Protein AF-A0A059F416-F1 (afdb_monomer_lite)

Foldseek 3Di:
DDDDDDCVPDCQRPPPRHGVVVVVVLVVVLVVQVVVVPPPDPVCSVVSVVVSCLCVVCPVCSVVVVCVVVDD

pLDDT: mean 84.87, std 10.87, range [42.09, 96.12]

Radius of gyration: 15.37 Å; chains: 1; bounding box: 33×25×38 Å

Organism: NCBI:txid1288291

Structure (mmCIF, N/CA/C/O backbone):
data_AF-A0A059F416-F1
#
_entry.id   AF-A0A059F416-F1
#
loop_
_atom_site.group_PDB
_atom_site.id
_atom_site.type_symbol
_atom_site.label_atom_id
_atom_site.label_alt_id
_atom_site.label_comp_id
_atom_site.label_asym_id
_atom_site.label_entity_id
_atom_site.label_seq_id
_atom_site.pdbx_PDB_ins_code
_atom_site.Cartn_x
_atom_site.Cartn_y
_atom_site.Cartn_z
_atom_site.occupancy
_atom_site.B_iso_or_equiv
_atom_site.auth_seq_id
_atom_site.auth_comp_id
_atom_site.auth_asym_id
_atom_site.auth_atom_id
_atom_site.pdbx_PDB_model_num
ATOM 1 N N . MET A 1 1 ? 8.054 -16.498 -6.619 1.00 42.09 1 MET A N 1
ATOM 2 C CA . MET A 1 1 ? 8.938 -15.882 -7.635 1.00 42.09 1 MET A CA 1
ATOM 3 C C . MET A 1 1 ? 8.717 -14.375 -7.597 1.00 42.09 1 MET A C 1
ATOM 5 O O . MET A 1 1 ? 7.575 -13.966 -7.754 1.00 42.09 1 MET A O 1
ATOM 9 N N . HIS A 1 2 ? 9.746 -13.563 -7.337 1.00 57.97 2 HIS A N 1
ATOM 10 C CA . HIS A 1 2 ? 9.658 -12.101 -7.455 1.00 57.97 2 HIS A CA 1
ATOM 11 C C . HIS A 1 2 ? 10.154 -11.712 -8.852 1.00 57.97 2 HIS A C 1
ATOM 13 O O . HIS A 1 2 ? 11.296 -12.013 -9.189 1.00 57.97 2 HIS A O 1
ATOM 19 N N . HIS A 1 3 ? 9.299 -11.105 -9.677 1.00 65.12 3 HIS A N 1
ATOM 20 C CA . HIS A 1 3 ? 9.696 -10.632 -11.005 1.00 65.12 3 HIS A CA 1
ATOM 21 C C . HIS A 1 3 ? 10.339 -9.250 -10.876 1.00 65.12 3 HIS A C 1
ATOM 23 O O . HIS A 1 3 ? 9.790 -8.362 -10.226 1.00 65.12 3 HIS A O 1
ATOM 29 N N . THR A 1 4 ? 11.511 -9.073 -11.479 1.00 70.06 4 THR A N 1
ATOM 30 C CA . THR A 1 4 ? 12.211 -7.786 -11.501 1.00 70.06 4 THR A CA 1
ATOM 31 C C . THR A 1 4 ? 11.968 -7.129 -12.846 1.00 70.06 4 THR A C 1
ATOM 33 O O . THR A 1 4 ? 12.442 -7.613 -13.869 1.00 70.06 4 THR A O 1
ATOM 36 N N . ILE A 1 5 ? 11.236 -6.021 -12.833 1.00 67.88 5 ILE A N 1
ATOM 37 C CA . ILE A 1 5 ? 10.921 -5.237 -14.026 1.00 67.88 5 ILE A CA 1
ATOM 38 C C . ILE A 1 5 ? 11.894 -4.055 -14.084 1.00 67.88 5 ILE A C 1
ATOM 40 O O . ILE A 1 5 ? 12.013 -3.303 -13.117 1.00 67.88 5 ILE A O 1
ATOM 44 N N . ILE A 1 6 ? 12.607 -3.892 -15.202 1.00 69.50 6 ILE A N 1
ATOM 45 C CA . ILE A 1 6 ? 13.621 -2.840 -15.369 1.00 69.50 6 ILE A CA 1
ATOM 46 C C . ILE A 1 6 ? 13.152 -1.822 -16.417 1.00 69.50 6 ILE A C 1
ATOM 48 O O . ILE A 1 6 ? 13.269 -2.062 -17.618 1.00 69.50 6 ILE A O 1
ATOM 52 N N . HIS A 1 7 ? 12.707 -0.644 -15.960 1.00 68.00 7 HIS A N 1
ATOM 53 C CA . HIS A 1 7 ? 12.257 0.460 -16.826 1.00 68.00 7 HIS A CA 1
ATOM 54 C C . HIS A 1 7 ? 13.350 0.960 -17.788 1.00 68.00 7 HIS A C 1
ATOM 56 O O . HIS A 1 7 ? 13.057 1.429 -18.883 1.00 68.00 7 HIS A O 1
ATOM 62 N N . LYS A 1 8 ? 14.633 0.859 -17.407 1.00 75.00 8 LYS A N 1
ATOM 63 C CA . LYS A 1 8 ? 15.760 1.363 -18.218 1.00 75.00 8 LYS A CA 1
ATOM 64 C C . LYS A 1 8 ? 15.813 0.752 -19.624 1.00 75.00 8 LYS A C 1
ATOM 66 O O . LYS A 1 8 ? 16.275 1.418 -20.544 1.00 75.00 8 LYS A O 1
ATOM 71 N N . TYR A 1 9 ? 15.388 -0.501 -19.769 1.00 73.69 9 TYR A N 1
ATOM 72 C CA . TYR A 1 9 ? 15.528 -1.246 -21.020 1.00 73.69 9 TYR A CA 1
ATOM 73 C C . TYR A 1 9 ? 14.199 -1.435 -21.742 1.00 73.69 9 TYR A C 1
ATOM 75 O O . TYR A 1 9 ? 14.186 -1.439 -22.967 1.00 73.69 9 TYR A O 1
ATOM 83 N N . ASN A 1 10 ? 13.093 -1.548 -21.000 1.00 77.44 10 ASN A N 1
ATOM 84 C CA . ASN A 1 10 ? 11.785 -1.853 -21.562 1.00 77.44 10 ASN A CA 1
ATOM 85 C C . ASN A 1 10 ? 10.705 -0.968 -20.923 1.00 77.44 10 ASN A C 1
ATOM 87 O O . ASN A 1 10 ? 10.572 -0.922 -19.701 1.00 77.44 10 ASN A O 1
ATOM 91 N N . PHE A 1 11 ? 9.916 -0.280 -21.752 1.00 79.25 11 PHE A N 1
ATOM 92 C CA . PHE A 1 11 ? 8.747 0.499 -21.314 1.00 79.25 11 PHE A CA 1
ATOM 93 C C . PHE A 1 11 ? 7.542 -0.399 -20.979 1.00 79.25 11 PHE A C 1
ATOM 95 O O . PHE A 1 11 ? 6.770 -0.139 -20.056 1.00 79.25 11 PHE A O 1
ATOM 102 N N . VAL A 1 12 ? 7.418 -1.499 -21.717 1.00 84.75 12 VAL A N 1
ATOM 103 C CA . VAL A 1 12 ? 6.522 -2.619 -21.432 1.00 84.75 12 VAL A CA 1
ATOM 104 C C . VAL A 1 12 ? 7.405 -3.838 -21.258 1.00 84.75 12 VAL A C 1
ATOM 106 O O . VAL A 1 12 ? 8.229 -4.117 -22.127 1.00 84.75 12 VAL A O 1
ATOM 109 N N . ASP A 1 13 ? 7.275 -4.538 -20.137 1.00 83.12 13 ASP A N 1
ATOM 110 C CA . ASP A 1 13 ? 8.046 -5.750 -19.899 1.00 83.12 13 ASP A CA 1
ATOM 111 C C . ASP A 1 13 ? 7.707 -6.813 -20.965 1.00 83.12 13 ASP A C 1
ATOM 113 O O . ASP A 1 13 ? 6.537 -7.170 -21.113 1.00 83.12 13 ASP A O 1
ATOM 117 N N . PRO A 1 14 ? 8.691 -7.334 -21.717 1.00 82.69 14 PRO A N 1
ATOM 118 C CA . PRO A 1 14 ? 8.430 -8.217 -22.854 1.00 82.69 14 PRO A CA 1
ATOM 119 C C . PRO A 1 14 ? 7.952 -9.617 -22.446 1.00 82.69 14 PRO A C 1
ATOM 121 O O . PRO A 1 14 ? 7.464 -10.355 -23.295 1.00 82.69 14 PRO A O 1
ATOM 124 N N . VAL A 1 15 ? 8.100 -9.996 -21.171 1.00 85.19 15 VAL A N 1
ATOM 125 C CA . VAL A 1 15 ? 7.683 -11.308 -20.655 1.00 85.19 15 VAL A CA 1
ATOM 126 C C . VAL A 1 15 ? 6.258 -11.246 -20.110 1.00 85.19 15 VAL A C 1
ATOM 128 O O . VAL A 1 15 ? 5.425 -12.085 -20.438 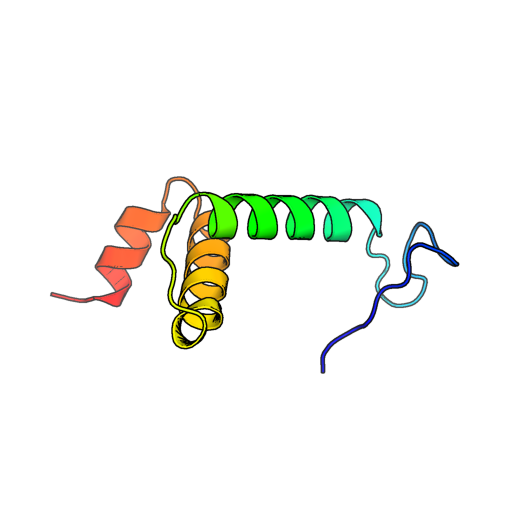1.00 85.19 15 VAL A O 1
ATOM 131 N N . SER A 1 16 ? 5.973 -10.252 -19.271 1.00 81.94 16 SER A N 1
ATOM 132 C CA . SER A 1 16 ? 4.699 -10.115 -18.558 1.00 81.94 16 SER A CA 1
ATOM 133 C C . SER A 1 16 ? 3.702 -9.171 -19.234 1.00 81.94 16 SER A C 1
ATOM 135 O O . SER A 1 16 ? 2.539 -9.140 -18.841 1.00 81.94 16 SER A O 1
ATOM 137 N N . GLY A 1 17 ? 4.136 -8.371 -20.214 1.00 84.06 17 GLY A N 1
ATOM 138 C CA . GLY A 1 17 ? 3.320 -7.321 -20.831 1.00 84.06 17 GLY A CA 1
ATOM 139 C C . GLY A 1 17 ? 3.010 -6.151 -19.889 1.00 84.06 17 GLY A C 1
ATOM 140 O O . GLY A 1 17 ? 2.204 -5.283 -20.219 1.00 84.06 17 GLY A O 1
ATOM 141 N N . VAL A 1 18 ? 3.620 -6.113 -18.700 1.00 84.50 18 VAL A N 1
ATOM 142 C CA . VAL A 1 18 ? 3.342 -5.092 -17.690 1.00 84.50 18 VAL A CA 1
ATOM 143 C C . VAL A 1 18 ? 4.007 -3.776 -18.077 1.00 84.50 18 VAL A C 1
ATOM 145 O O . VAL A 1 18 ? 5.212 -3.707 -18.318 1.00 84.50 18 VAL A O 1
ATOM 148 N N . HIS A 1 19 ? 3.223 -2.701 -18.064 1.00 87.25 19 HIS A N 1
ATOM 149 C CA . HIS A 1 19 ? 3.742 -1.345 -18.205 1.00 87.25 19 HIS A CA 1
ATOM 150 C C . HIS A 1 19 ? 4.570 -0.968 -16.978 1.00 87.25 19 HIS A C 1
ATOM 152 O O . HIS A 1 19 ? 4.058 -0.923 -15.855 1.00 87.25 19 HIS A O 1
ATOM 158 N N . THR A 1 20 ? 5.841 -0.644 -17.192 1.00 84.38 20 THR A N 1
ATOM 159 C CA . THR A 1 20 ? 6.775 -0.324 -16.106 1.00 84.38 20 THR A CA 1
ATOM 160 C C . THR A 1 20 ? 6.348 0.932 -15.341 1.00 84.38 20 THR A C 1
ATOM 162 O O . THR A 1 20 ? 6.469 0.976 -14.118 1.00 84.38 20 THR A O 1
ATOM 165 N N . GLN A 1 21 ? 5.694 1.883 -16.017 1.00 86.12 21 GLN A N 1
ATOM 166 C CA . GLN A 1 21 ? 5.077 3.061 -15.396 1.00 86.12 21 GLN A CA 1
ATOM 167 C C . GLN A 1 21 ? 4.005 2.723 -14.350 1.00 86.12 21 GLN A C 1
ATOM 169 O O . GLN A 1 21 ? 3.916 3.394 -13.321 1.00 86.12 21 GLN A O 1
ATOM 174 N N . ASN A 1 22 ? 3.195 1.683 -14.575 1.00 86.94 22 ASN A N 1
ATOM 175 C CA . ASN A 1 22 ? 2.154 1.298 -13.617 1.00 86.94 22 ASN A CA 1
ATOM 176 C C . ASN A 1 22 ? 2.782 0.757 -12.329 1.00 86.94 22 ASN A C 1
ATOM 178 O O . ASN A 1 22 ? 2.332 1.083 -11.230 1.00 86.94 22 ASN A O 1
ATOM 182 N N . VAL A 1 23 ? 3.860 -0.015 -12.470 1.00 86.62 23 VAL A N 1
ATOM 183 C CA . VAL A 1 23 ? 4.636 -0.549 -11.344 1.00 86.62 23 VAL A CA 1
ATOM 184 C C . VAL A 1 23 ? 5.306 0.584 -10.568 1.00 86.62 23 VAL A C 1
ATOM 186 O O . VAL A 1 23 ? 5.242 0.611 -9.339 1.00 86.62 23 VAL A O 1
ATOM 189 N N . GLU A 1 24 ? 5.898 1.557 -11.263 1.00 88.12 24 GLU A N 1
ATOM 190 C CA . GLU A 1 24 ? 6.512 2.732 -10.637 1.00 88.12 24 GLU A CA 1
ATOM 191 C C . GLU A 1 24 ? 5.492 3.598 -9.899 1.00 88.12 24 GLU A C 1
ATOM 193 O O . GLU A 1 24 ? 5.718 3.977 -8.747 1.00 88.12 24 GLU A O 1
ATOM 198 N N . SER A 1 25 ? 4.346 3.868 -10.526 1.00 90.38 25 SER A N 1
ATOM 199 C CA . SER A 1 25 ? 3.250 4.618 -9.913 1.00 90.38 25 SER A CA 1
ATOM 200 C C . SER A 1 25 ? 2.764 3.934 -8.634 1.00 90.38 25 SER A C 1
ATOM 202 O O . SER A 1 25 ? 2.666 4.570 -7.582 1.00 90.38 25 SER A O 1
ATOM 204 N N . PHE A 1 26 ? 2.560 2.614 -8.680 1.00 91.44 26 PHE A N 1
ATOM 205 C CA . PHE A 1 26 ? 2.152 1.836 -7.512 1.00 91.44 26 PHE A CA 1
ATOM 206 C C . PHE A 1 26 ? 3.222 1.835 -6.407 1.00 91.44 26 PHE A C 1
ATOM 208 O O . PHE A 1 26 ? 2.910 2.055 -5.236 1.00 91.44 26 PHE A O 1
ATOM 215 N N . SER A 1 27 ? 4.500 1.683 -6.772 1.00 90.25 27 SER A N 1
ATOM 216 C CA . SER A 1 27 ? 5.622 1.772 -5.828 1.00 90.25 27 SER A CA 1
ATOM 217 C C . SER A 1 27 ? 5.691 3.142 -5.145 1.00 90.25 27 SER A C 1
ATOM 219 O O . SER A 1 27 ? 5.942 3.229 -3.942 1.00 90.25 27 SER A O 1
ATOM 221 N N . ASN A 1 28 ? 5.436 4.223 -5.885 1.00 92.88 28 ASN A N 1
ATOM 222 C CA . ASN A 1 28 ? 5.418 5.574 -5.333 1.00 92.88 28 ASN A CA 1
ATOM 223 C C . ASN A 1 28 ? 4.266 5.778 -4.345 1.00 92.88 28 ASN A C 1
ATOM 225 O O . ASN A 1 28 ? 4.503 6.336 -3.273 1.00 92.88 28 ASN A O 1
ATOM 229 N N . LYS A 1 29 ? 3.063 5.27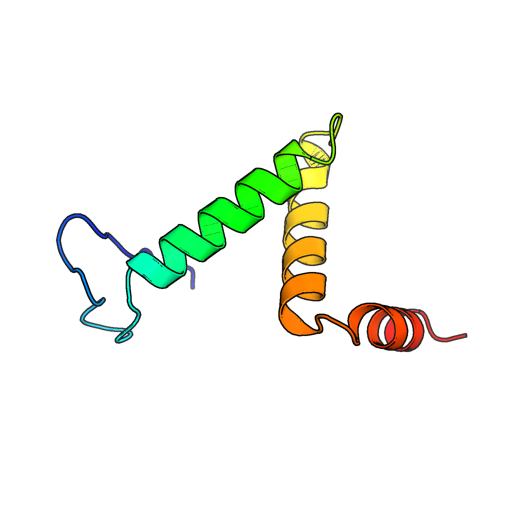1 -4.643 1.00 94.62 29 LYS A N 1
ATOM 230 C CA . LYS A 1 29 ? 1.940 5.291 -3.691 1.00 94.62 29 LYS A CA 1
ATOM 231 C C . LYS A 1 29 ? 2.286 4.571 -2.387 1.00 94.62 29 LYS A C 1
ATOM 233 O O . LYS A 1 29 ? 2.116 5.152 -1.320 1.00 94.62 29 LYS A O 1
ATOM 238 N N . LEU A 1 30 ? 2.853 3.363 -2.466 1.00 92.44 30 LEU A N 1
ATOM 239 C CA . LEU A 1 30 ? 3.276 2.603 -1.284 1.00 92.44 30 LEU A CA 1
ATOM 240 C C . LEU A 1 30 ? 4.325 3.370 -0.459 1.00 92.44 30 LEU A C 1
ATOM 242 O O . LEU A 1 30 ? 4.232 3.445 0.766 1.00 92.44 30 LEU A O 1
ATOM 246 N N . LYS A 1 31 ? 5.318 3.984 -1.117 1.00 89.75 31 LYS A N 1
ATOM 247 C CA . LYS A 1 31 ? 6.334 4.806 -0.437 1.00 89.75 31 LYS A CA 1
ATOM 248 C C . LYS A 1 31 ? 5.720 6.008 0.279 1.00 89.75 31 LYS A C 1
ATOM 250 O O . LYS A 1 31 ? 6.172 6.334 1.374 1.00 89.75 31 LYS A O 1
ATOM 255 N N . ILE A 1 32 ? 4.749 6.682 -0.339 1.00 92.69 32 ILE A N 1
ATOM 256 C CA . ILE A 1 32 ? 4.036 7.809 0.277 1.00 92.69 32 ILE A CA 1
ATOM 257 C C . ILE A 1 32 ? 3.251 7.315 1.490 1.00 92.69 32 ILE A C 1
ATOM 259 O O . ILE A 1 32 ? 3.462 7.837 2.580 1.00 92.69 32 ILE A O 1
ATOM 263 N N . PHE A 1 33 ? 2.466 6.248 1.328 1.00 91.94 33 PHE A N 1
ATOM 264 C CA . PHE A 1 33 ? 1.688 5.647 2.407 1.00 91.94 33 PHE A CA 1
ATOM 265 C C . PHE A 1 33 ? 2.554 5.341 3.635 1.00 91.94 33 PHE A C 1
ATOM 267 O O . PHE A 1 33 ? 2.246 5.799 4.730 1.00 91.94 33 PHE A O 1
ATOM 274 N N . ILE A 1 34 ? 3.692 4.657 3.455 1.00 88.50 34 ILE A N 1
ATOM 275 C CA . ILE A 1 34 ? 4.618 4.332 4.555 1.00 88.50 34 ILE A CA 1
ATOM 276 C C . ILE A 1 34 ? 5.191 5.599 5.208 1.00 88.50 34 ILE A C 1
ATOM 278 O O . ILE A 1 34 ? 5.333 5.650 6.430 1.00 88.50 34 ILE A O 1
ATOM 282 N N . LYS A 1 35 ? 5.530 6.630 4.420 1.00 87.25 35 LYS A N 1
ATOM 283 C CA . LYS A 1 35 ? 6.040 7.908 4.952 1.00 87.25 35 LYS A CA 1
ATOM 284 C C . LYS A 1 35 ? 4.992 8.651 5.784 1.00 87.25 35 LYS A C 1
ATOM 286 O O . LYS A 1 35 ? 5.358 9.320 6.750 1.00 87.25 35 LYS A O 1
ATOM 291 N N . GLU A 1 36 ? 3.717 8.545 5.420 1.00 90.00 36 GLU A N 1
ATOM 292 C CA . GLU A 1 36 ? 2.608 9.186 6.133 1.00 90.00 36 GLU A CA 1
ATOM 293 C C . GLU A 1 36 ? 2.338 8.552 7.501 1.00 90.00 36 GLU A C 1
ATOM 295 O O . GLU A 1 36 ? 1.945 9.265 8.422 1.00 90.00 36 GLU A O 1
ATOM 300 N N . GLN A 1 37 ? 2.672 7.270 7.698 1.00 86.94 37 GLN A N 1
ATOM 301 C CA . GLN A 1 37 ? 2.559 6.564 8.988 1.00 86.94 37 GLN A CA 1
ATOM 302 C C . GLN A 1 37 ? 3.658 6.953 10.002 1.00 86.94 37 GLN A C 1
ATOM 304 O O . GLN A 1 37 ? 4.128 6.110 10.767 1.00 86.94 37 GLN A O 1
ATOM 309 N N . ARG A 1 38 ? 4.122 8.213 9.960 1.00 79.50 38 ARG A N 1
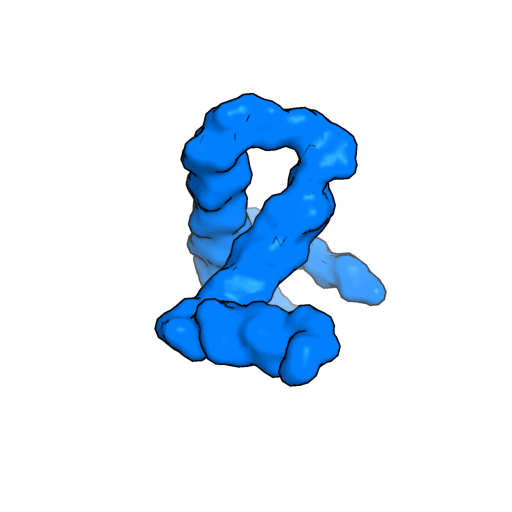ATOM 310 C CA . ARG A 1 38 ? 5.195 8.837 10.763 1.00 79.50 38 ARG A CA 1
ATOM 311 C C . ARG A 1 38 ? 5.487 8.080 12.070 1.00 79.50 38 ARG A C 1
ATOM 313 O O . ARG A 1 38 ? 4.689 8.115 12.998 1.00 79.50 38 ARG A O 1
ATOM 320 N N . GLY A 1 39 ? 6.651 7.428 12.153 1.00 74.12 39 GLY A N 1
ATOM 321 C CA . GLY A 1 39 ? 7.040 6.632 13.328 1.00 74.12 39 GLY A CA 1
ATOM 322 C C . GLY A 1 39 ? 6.845 5.119 13.186 1.00 74.12 39 GLY A C 1
ATOM 323 O O . GLY A 1 39 ? 7.080 4.394 14.150 1.00 74.12 39 GLY A O 1
ATOM 324 N N . CYS A 1 40 ? 6.483 4.626 11.995 1.00 72.94 40 CYS A N 1
ATOM 325 C CA . CYS A 1 40 ? 6.557 3.203 11.660 1.00 72.94 40 CYS A CA 1
ATOM 326 C C . CYS A 1 40 ? 7.925 2.630 12.056 1.00 72.94 40 CYS A C 1
ATOM 328 O O . CYS A 1 40 ? 8.959 2.978 11.473 1.00 72.94 40 CYS A O 1
ATOM 330 N N . ARG A 1 41 ? 7.927 1.716 13.029 1.00 76.50 41 ARG A N 1
ATOM 331 C CA . ARG A 1 41 ? 9.131 0.968 13.371 1.00 76.50 41 ARG A CA 1
ATOM 332 C C . ARG A 1 41 ? 9.554 0.124 12.169 1.00 76.50 41 ARG A C 1
ATOM 334 O O . ARG A 1 41 ? 8.715 -0.379 11.421 1.00 76.50 41 ARG A O 1
ATOM 341 N N . PHE A 1 42 ? 10.859 -0.001 11.955 1.00 73.94 42 PHE A N 1
ATOM 342 C CA . PHE A 1 42 ? 11.395 -0.681 10.774 1.00 73.94 42 PHE A CA 1
ATOM 343 C C . PHE A 1 42 ? 10.923 -2.141 10.672 1.00 73.94 42 PHE A C 1
ATOM 345 O O . PHE A 1 42 ? 10.593 -2.599 9.583 1.00 73.94 42 PHE A O 1
ATOM 352 N N . ASP A 1 43 ? 10.801 -2.820 11.813 1.00 82.56 43 ASP A N 1
ATOM 353 C CA . ASP A 1 43 ? 10.319 -4.199 11.958 1.00 82.56 43 ASP A CA 1
ATOM 354 C C . ASP A 1 43 ? 8.834 -4.387 11.612 1.00 82.56 43 ASP A C 1
ATOM 35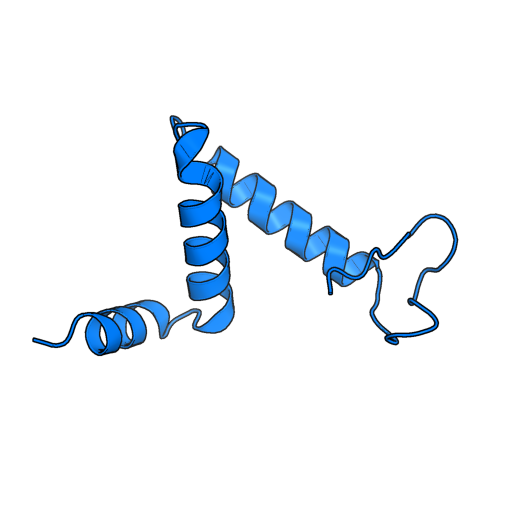6 O O . ASP A 1 43 ? 8.361 -5.516 11.552 1.00 82.56 43 ASP A O 1
ATOM 360 N N . LYS A 1 44 ? 8.096 -3.299 11.363 1.00 83.12 44 LYS A N 1
ATOM 361 C CA . LYS A 1 44 ? 6.672 -3.325 11.008 1.00 83.12 44 LYS A CA 1
ATOM 362 C C . LYS A 1 44 ? 6.379 -2.951 9.562 1.00 83.12 44 LYS A C 1
ATOM 364 O O . LYS A 1 44 ? 5.220 -2.933 9.162 1.00 83.12 44 LYS A O 1
ATOM 369 N N . ARG A 1 45 ? 7.407 -2.685 8.751 1.00 83.50 45 ARG A N 1
ATOM 370 C CA . ARG A 1 45 ? 7.225 -2.284 7.348 1.00 83.50 45 ARG A CA 1
ATOM 371 C C . ARG A 1 45 ? 6.438 -3.300 6.526 1.00 83.50 45 ARG A C 1
ATOM 373 O O . ARG A 1 45 ? 5.606 -2.880 5.729 1.00 83.50 45 ARG A O 1
ATOM 380 N N . ASP A 1 46 ? 6.667 -4.592 6.735 1.00 87.94 46 ASP A N 1
ATOM 381 C CA . ASP A 1 46 ? 5.959 -5.638 5.990 1.00 87.94 46 ASP A CA 1
ATOM 382 C C . ASP A 1 46 ? 4.459 -5.647 6.314 1.00 87.94 46 ASP A C 1
ATOM 384 O O . ASP A 1 46 ? 3.644 -5.731 5.394 1.00 87.94 46 ASP A O 1
ATOM 388 N N . ASP A 1 47 ? 4.093 -5.440 7.583 1.00 88.75 47 ASP A N 1
ATOM 389 C CA . ASP A 1 47 ? 2.697 -5.300 8.017 1.00 88.75 47 ASP A CA 1
ATOM 390 C C . ASP A 1 47 ? 2.029 -4.102 7.309 1.00 88.75 47 ASP A C 1
ATOM 392 O O . ASP A 1 47 ? 0.913 -4.211 6.800 1.00 88.75 47 ASP A O 1
ATOM 396 N N . PHE A 1 48 ? 2.732 -2.967 7.185 1.00 88.88 48 PHE A N 1
ATOM 397 C CA . PHE A 1 48 ? 2.227 -1.799 6.450 1.00 88.88 48 PHE A CA 1
ATOM 398 C C . PHE A 1 48 ? 2.127 -2.028 4.940 1.00 88.88 48 PHE A C 1
ATOM 400 O O . PHE A 1 48 ? 1.179 -1.546 4.323 1.00 88.88 48 PHE A O 1
ATOM 407 N N . CYS A 1 49 ? 3.065 -2.759 4.334 1.00 89.88 49 CYS A N 1
ATOM 408 C CA . CYS A 1 49 ? 2.976 -3.142 2.925 1.00 89.88 49 CYS A CA 1
ATOM 409 C C . CYS A 1 49 ? 1.745 -4.019 2.669 1.00 89.88 49 CYS A C 1
ATOM 411 O O . CYS A 1 49 ? 0.998 -3.764 1.726 1.00 89.88 49 CYS A O 1
ATOM 413 N N . GLN A 1 50 ? 1.505 -5.019 3.521 1.00 91.62 50 GLN A N 1
ATOM 414 C CA . GLN A 1 50 ? 0.329 -5.885 3.421 1.00 91.62 50 GLN A CA 1
ATOM 415 C C . GLN A 1 50 ? -0.963 -5.093 3.617 1.00 91.62 50 G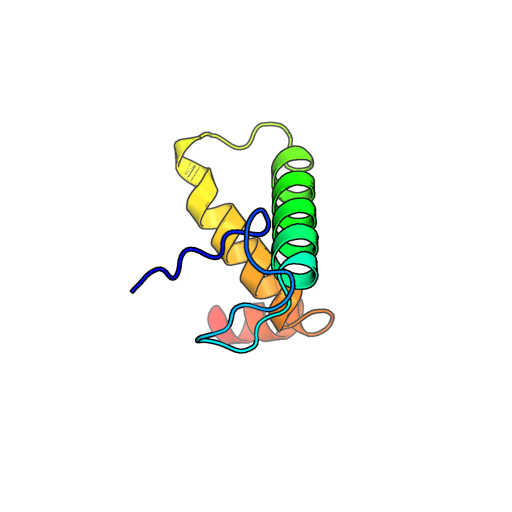LN A C 1
ATOM 417 O O . GLN A 1 50 ? -1.901 -5.243 2.835 1.00 91.62 50 GLN A O 1
ATOM 422 N N . PHE A 1 51 ? -0.995 -4.199 4.606 1.00 92.38 51 PHE A N 1
ATOM 423 C CA . PHE A 1 51 ? -2.150 -3.346 4.852 1.00 92.38 51 PHE A CA 1
ATOM 424 C C . PHE A 1 51 ? -2.419 -2.385 3.687 1.00 92.38 51 PHE A C 1
ATOM 426 O O . PHE A 1 51 ? -3.559 -2.255 3.252 1.00 92.38 51 PHE A O 1
ATOM 433 N N . PHE A 1 52 ? -1.383 -1.778 3.105 1.00 94.12 52 PHE A N 1
ATOM 434 C CA . PHE A 1 52 ? -1.519 -0.956 1.902 1.00 94.12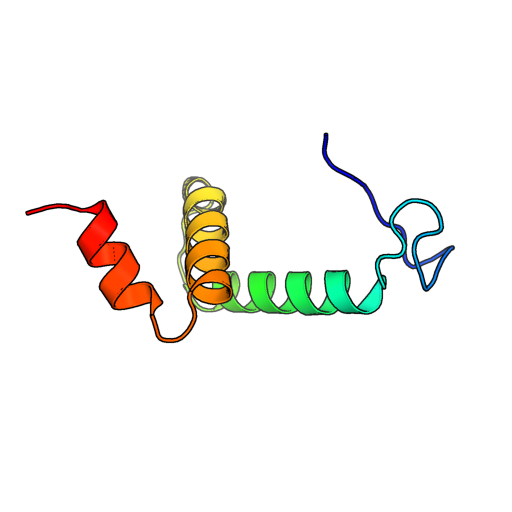 52 PHE A CA 1
ATOM 435 C C . PHE A 1 52 ? -2.109 -1.748 0.729 1.00 94.12 52 PHE A C 1
ATOM 437 O O . PHE A 1 52 ? -3.034 -1.274 0.073 1.00 94.12 52 PHE A O 1
ATOM 444 N N . ILE A 1 53 ? -1.608 -2.963 0.479 1.00 94.50 53 ILE A N 1
ATOM 445 C CA . ILE A 1 53 ? -2.132 -3.835 -0.582 1.00 94.50 53 ILE A CA 1
ATOM 446 C C . ILE A 1 53 ? -3.604 -4.167 -0.322 1.00 94.50 53 ILE A C 1
ATOM 448 O O . ILE A 1 53 ? -4.412 -4.106 -1.245 1.00 94.50 53 ILE A O 1
ATOM 452 N N . PHE A 1 54 ? -3.963 -4.473 0.926 1.00 95.62 54 PHE A N 1
ATOM 453 C CA . PHE A 1 54 ? -5.344 -4.729 1.322 1.00 95.62 54 PHE A CA 1
ATOM 454 C C . PHE A 1 54 ? -6.255 -3.525 1.027 1.00 95.62 54 PHE A C 1
ATOM 456 O O . PHE A 1 54 ? -7.309 -3.686 0.408 1.00 95.62 54 PHE A O 1
ATOM 463 N N . LEU A 1 55 ? -5.825 -2.316 1.401 1.00 95.31 55 LEU A N 1
ATOM 464 C CA . LEU A 1 55 ? -6.559 -1.081 1.129 1.00 95.31 55 LEU A CA 1
ATOM 465 C C . LEU A 1 55 ? -6.691 -0.799 -0.374 1.00 95.31 55 LEU A C 1
ATOM 467 O O . LEU A 1 55 ? -7.786 -0.490 -0.830 1.00 95.31 55 LEU A O 1
ATOM 471 N N . GLU A 1 56 ? -5.624 -0.929 -1.167 1.00 95.19 56 GLU A N 1
ATOM 472 C CA . GLU A 1 56 ? -5.689 -0.686 -2.620 1.00 95.19 56 GLU A CA 1
ATOM 473 C C . GLU A 1 56 ? -6.538 -1.736 -3.357 1.00 95.19 56 GLU A C 1
ATOM 475 O O . GLU A 1 56 ? -7.168 -1.413 -4.368 1.00 95.19 56 GLU A O 1
ATOM 480 N N . TYR A 1 57 ? -6.561 -2.983 -2.873 1.00 95.31 57 TYR A N 1
ATOM 481 C CA . TYR A 1 57 ? -7.320 -4.072 -3.489 1.00 95.31 57 TYR A CA 1
ATOM 482 C C . TYR A 1 57 ? -8.825 -3.936 -3.237 1.00 95.31 57 TYR A C 1
ATOM 484 O O . TYR A 1 57 ? -9.613 -4.022 -4.178 1.00 95.31 57 TYR A O 1
ATOM 492 N N . PHE A 1 58 ? -9.228 -3.685 -1.987 1.00 96.12 58 PHE A N 1
ATOM 493 C CA . PHE A 1 58 ? -10.643 -3.591 -1.608 1.00 96.12 58 PHE A CA 1
ATOM 494 C C . PHE A 1 58 ? -11.205 -2.167 -1.639 1.00 96.12 58 PHE A C 1
ATOM 496 O O . PHE A 1 58 ? -12.420 -1.990 -1.662 1.00 96.12 58 PHE A O 1
ATOM 503 N N . LYS A 1 59 ? -10.347 -1.144 -1.675 1.00 93.88 59 LYS A N 1
ATOM 504 C CA . LYS A 1 59 ? -10.713 0.274 -1.779 1.00 93.88 59 LYS A CA 1
ATOM 505 C C . LYS A 1 59 ? -11.790 0.664 -0.761 1.00 93.88 59 LYS A C 1
ATOM 507 O O . LYS A 1 59 ? -11.557 0.602 0.442 1.00 93.88 59 LYS A O 1
ATOM 512 N N . THR A 1 60 ? -12.971 1.060 -1.230 1.00 95.75 60 THR A N 1
ATOM 513 C CA . THR A 1 60 ? -14.104 1.481 -0.394 1.00 95.75 60 THR A CA 1
ATOM 514 C C . THR A 1 60 ? -14.662 0.351 0.465 1.00 95.75 60 THR A C 1
ATOM 516 O O . THR A 1 60 ? -15.190 0.614 1.541 1.00 95.75 60 THR A O 1
ATOM 519 N N . ASP A 1 61 ? -14.492 -0.899 0.036 1.00 96.00 61 ASP A N 1
ATOM 520 C CA . ASP A 1 61 ? -15.015 -2.076 0.730 1.00 96.00 61 ASP A CA 1
ATOM 521 C C . ASP A 1 61 ? -14.035 -2.620 1.776 1.00 96.00 61 ASP A C 1
ATOM 523 O O . ASP A 1 61 ? -14.356 -3.569 2.495 1.00 96.00 61 ASP A O 1
ATOM 527 N N . ALA A 1 62 ? -12.842 -2.023 1.891 1.00 95.25 62 ALA A N 1
ATOM 528 C CA . ALA A 1 62 ? -11.782 -2.499 2.774 1.00 95.25 62 ALA A CA 1
ATOM 529 C C . ALA A 1 62 ? -12.253 -2.642 4.228 1.00 95.25 62 ALA A C 1
ATOM 531 O O . ALA A 1 62 ? -11.896 -3.611 4.892 1.00 95.25 62 ALA A O 1
ATOM 532 N N . PHE A 1 63 ? -13.104 -1.731 4.710 1.00 93.00 63 PHE A N 1
ATOM 533 C CA . PHE A 1 63 ? -13.662 -1.816 6.059 1.00 93.00 63 PHE A CA 1
ATOM 534 C C . PHE A 1 63 ? -14.521 -3.073 6.259 1.00 93.00 63 PHE A C 1
ATOM 536 O O . PHE A 1 63 ? -14.277 -3.843 7.184 1.00 93.00 63 PHE A O 1
ATOM 543 N N . PHE A 1 64 ? -15.483 -3.331 5.370 1.00 94.88 64 PHE A N 1
ATOM 544 C CA . PHE A 1 64 ? -16.338 -4.518 5.466 1.00 94.88 64 PHE A CA 1
ATOM 545 C C . PHE A 1 64 ? -15.533 -5.809 5.317 1.00 94.88 64 PHE A C 1
ATOM 547 O O . PHE A 1 64 ? -15.745 -6.763 6.061 1.00 94.88 64 PHE A O 1
ATOM 554 N N . LYS A 1 65 ? -14.543 -5.815 4.421 1.00 94.75 65 LYS A N 1
ATOM 555 C CA . LYS A 1 65 ? -13.639 -6.954 4.235 1.00 94.75 65 LYS A CA 1
ATOM 556 C C . LYS A 1 65 ? -12.771 -7.215 5.455 1.00 94.75 65 LYS A C 1
ATOM 558 O O . LYS A 1 65 ? -12.498 -8.364 5.784 1.00 94.75 65 LYS A O 1
ATOM 563 N N . PHE A 1 66 ? -12.374 -6.163 6.157 1.00 93.44 66 PHE A N 1
ATOM 564 C CA . PHE A 1 66 ? -11.636 -6.291 7.401 1.00 93.44 66 PHE A CA 1
ATOM 565 C C . PHE A 1 66 ? -12.512 -6.900 8.504 1.00 93.44 66 PHE A C 1
ATOM 567 O O . PHE A 1 66 ? -12.062 -7.799 9.211 1.00 93.44 66 PHE A O 1
ATOM 574 N N . LEU A 1 67 ? -13.784 -6.493 8.600 1.00 93.75 67 LEU A N 1
ATOM 575 C CA . LEU A 1 67 ? -14.746 -7.098 9.530 1.00 93.75 67 LEU A CA 1
ATOM 576 C C . LEU A 1 67 ? -14.992 -8.585 9.229 1.00 93.75 67 LEU A C 1
ATOM 578 O O . LEU A 1 67 ? -14.992 -9.400 10.150 1.00 93.75 67 LEU A O 1
ATOM 582 N N . GLU A 1 68 ? -15.134 -8.956 7.952 1.00 94.75 68 GLU A N 1
ATOM 583 C CA . GLU A 1 68 ? -15.259 -10.360 7.527 1.00 94.75 68 GLU A CA 1
ATOM 584 C C . GLU A 1 68 ? -14.050 -11.215 7.940 1.00 94.75 68 GLU A C 1
ATOM 586 O O . GLU A 1 68 ? -14.216 -12.400 8.225 1.00 94.75 68 GLU A O 1
ATOM 591 N N . LEU A 1 69 ? -12.841 -10.640 7.959 1.00 90.56 69 LEU A N 1
ATOM 592 C CA . LEU A 1 69 ? -11.616 -11.339 8.361 1.00 90.56 69 LEU A CA 1
ATOM 593 C C . LEU A 1 69 ? -11.523 -11.548 9.874 1.00 90.56 69 LEU A C 1
ATOM 595 O O . LEU A 1 69 ? -10.989 -12.567 10.307 1.00 90.56 69 LEU A O 1
ATOM 599 N N . ILE A 1 70 ? -12.025 -10.602 10.672 1.00 90.62 70 ILE A N 1
ATOM 600 C CA . ILE A 1 70 ? -11.940 -10.677 12.137 1.00 90.62 70 ILE A CA 1
ATOM 601 C C . ILE A 1 70 ? -12.960 -11.659 12.721 1.00 90.62 70 ILE A C 1
ATOM 603 O O . ILE A 1 70 ? -12.686 -12.195 13.789 1.00 90.62 70 ILE A O 1
ATOM 607 N N . LYS A 1 71 ? -14.088 -11.914 12.035 1.00 68.69 71 LYS A N 1
ATOM 608 C CA . LYS A 1 71 ? -15.185 -12.799 12.481 1.00 68.69 71 LYS A CA 1
ATOM 609 C C . LYS A 1 71 ? -15.410 -12.780 14.002 1.00 68.69 71 LYS A C 1
ATOM 611 O O . LYS A 1 71 ? -15.001 -13.694 14.719 1.00 68.69 71 LYS A O 1
ATOM 616 N N . ILE A 1 72 ? -16.123 -11.750 14.458 1.00 53.06 72 ILE A N 1
ATOM 617 C CA . ILE A 1 72 ? -17.201 -11.974 15.436 1.00 53.06 72 ILE A CA 1
ATOM 618 C C . ILE A 1 72 ? -18.358 -12.629 14.678 1.00 53.06 72 ILE A C 1
ATOM 620 O O . ILE A 1 72 ? -18.577 -12.223 13.512 1.00 53.06 72 ILE A O 1
#

Sequence (72 aa):
MHHTIIHKYNFVDPVSGVHTQNVESFSNKLKIFIKEQRGCRFDKRDDFCQFFIFLEYFKTDAFFKFLELIKI

Secondary structure (DSSP, 8-state):
------TTT-SB-TTT--BHHHHHHHHHHHHHHHHHSTT--GGGHHHHHHHHHHHHHHGGGHHHHHHHHH--

InterPro domains:
  IPR053164 IS1016-like transposase [PTHR47163] (2-69)